Protein AF-A0A399JDY9-F1 (afdb_monomer_lite)

Foldseek 3Di:
DDPDQPPQFDQDFPQWGWDPPPPQWTWTQHPVRFTKTKHGADPDDQVVVLVQADDPWDDAVQWTKHASPPQQKIWIWHQAPRHTMIMIGGCVRAPRVRVSRRSNRRRVRSRDD

Structure (mmCIF, N/CA/C/O backbone):
data_AF-A0A399JDY9-F1
#
_entry.id   AF-A0A399JDY9-F1
#
loop_
_atom_site.group_PDB
_atom_site.id
_atom_site.type_symbol
_atom_site.label_atom_id
_atom_site.label_alt_id
_atom_site.label_comp_id
_atom_site.label_asym_id
_atom_site.label_entity_id
_atom_site.label_seq_id
_atom_site.pdbx_PDB_ins_code
_atom_site.Cartn_x
_atom_site.Cartn_y
_atom_site.Cartn_z
_atom_site.occupancy
_atom_site.B_iso_or_equiv
_atom_site.auth_seq_id
_atom_site.auth_comp_id
_atom_site.auth_asym_id
_atom_site.auth_atom_id
_atom_site.pdbx_PDB_model_num
ATOM 1 N N . MET A 1 1 ? -4.061 16.424 22.372 1.00 36.62 1 MET A N 1
ATOM 2 C CA . MET A 1 1 ? -4.081 16.098 20.929 1.00 36.62 1 MET A CA 1
ATOM 3 C C . MET A 1 1 ? -4.519 14.647 20.804 1.00 36.62 1 MET A C 1
ATOM 5 O O . MET A 1 1 ? -3.851 13.787 21.358 1.00 36.62 1 MET A O 1
ATOM 9 N N . LYS A 1 2 ? -5.707 14.377 20.250 1.00 34.06 2 LYS A N 1
ATOM 10 C CA . LYS A 1 2 ? -6.258 13.013 20.174 1.00 34.06 2 LYS A CA 1
ATOM 11 C C . LYS A 1 2 ? -5.607 12.277 18.998 1.00 34.06 2 LYS A C 1
ATOM 13 O O . LYS A 1 2 ? -5.927 12.575 17.853 1.00 34.06 2 LYS A O 1
ATOM 18 N N . SER A 1 3 ? -4.712 11.335 19.295 1.00 39.19 3 SER A N 1
ATOM 19 C CA . SER A 1 3 ? -4.227 10.306 18.364 1.00 39.19 3 SER A CA 1
ATOM 20 C C . SER A 1 3 ? -5.410 9.448 17.906 1.00 39.19 3 SER A C 1
ATOM 22 O O . SER A 1 3 ? -5.789 8.499 18.587 1.00 39.19 3 SER A O 1
ATOM 24 N N . GLY A 1 4 ? -6.065 9.851 16.818 1.00 32.44 4 GLY A N 1
ATOM 25 C CA . GLY A 1 4 ? -7.316 9.245 16.350 1.00 32.44 4 GLY A CA 1
ATOM 26 C C . GLY A 1 4 ? -7.170 8.215 15.229 1.00 32.44 4 GLY A C 1
ATOM 27 O O . GLY A 1 4 ? -8.069 7.407 15.067 1.00 32.44 4 GLY A O 1
ATOM 28 N N . ALA A 1 5 ? -6.059 8.199 14.485 1.00 44.34 5 ALA A N 1
ATOM 29 C CA . ALA A 1 5 ? -5.903 7.314 13.320 1.00 44.34 5 ALA A CA 1
ATOM 30 C C . ALA A 1 5 ? -5.144 6.004 13.619 1.00 44.34 5 ALA A C 1
ATOM 32 O O . ALA A 1 5 ? -5.265 5.036 12.881 1.00 44.34 5 ALA A O 1
ATOM 33 N N . ALA A 1 6 ? -4.383 5.945 14.718 1.00 45.31 6 ALA A N 1
ATOM 34 C CA . ALA A 1 6 ? -3.513 4.806 15.032 1.00 45.31 6 ALA A CA 1
ATOM 35 C C . ALA A 1 6 ? -4.214 3.645 15.765 1.00 45.31 6 ALA A C 1
ATOM 37 O O . ALA A 1 6 ? -3.583 2.629 16.031 1.00 45.31 6 ALA A O 1
ATOM 38 N N . LYS A 1 7 ? -5.490 3.783 16.153 1.00 50.31 7 LYS A N 1
ATOM 39 C CA . LYS A 1 7 ? -6.135 2.809 17.053 1.00 50.31 7 LYS A CA 1
ATOM 40 C C . LYS A 1 7 ? -6.770 1.600 16.349 1.00 50.31 7 LYS A C 1
ATOM 42 O O . LYS A 1 7 ? -7.145 0.669 17.051 1.00 50.31 7 LYS A O 1
ATOM 47 N N . SER A 1 8 ? -6.875 1.600 15.018 1.00 72.38 8 SER A N 1
ATOM 48 C CA . SER A 1 8 ? -7.526 0.534 14.233 1.00 72.38 8 SER A CA 1
ATOM 49 C C . SER A 1 8 ? -6.633 -0.124 13.174 1.00 72.38 8 SER A C 1
ATOM 51 O O . SER A 1 8 ? -7.053 -1.102 12.564 1.00 72.38 8 SER A O 1
ATOM 53 N N . LEU A 1 9 ? -5.409 0.369 12.951 1.00 82.06 9 LEU A N 1
ATOM 54 C CA . LEU A 1 9 ? -4.493 -0.236 11.984 1.00 82.06 9 LEU A CA 1
ATOM 55 C C . LEU A 1 9 ? -3.713 -1.399 12.633 1.00 82.06 9 LEU A C 1
ATOM 57 O O . LEU A 1 9 ? -3.202 -1.242 13.745 1.00 82.06 9 LEU A O 1
ATOM 61 N N . PRO A 1 10 ? -3.597 -2.563 11.969 1.00 87.88 10 PRO A N 1
ATOM 62 C CA . PRO A 1 10 ? -2.853 -3.709 12.489 1.00 87.88 10 PRO A CA 1
ATOM 63 C C . PRO A 1 10 ? -1.364 -3.380 12.659 1.00 87.88 10 PRO A C 1
ATOM 65 O O . PRO A 1 10 ? -0.755 -2.750 11.799 1.00 87.88 10 PRO A O 1
ATOM 68 N N . ALA A 1 11 ? -0.745 -3.859 13.742 1.00 90.25 11 ALA A N 1
ATOM 69 C CA . ALA A 1 11 ? 0.677 -3.616 14.009 1.00 90.25 11 ALA A CA 1
ATOM 70 C C . ALA A 1 11 ? 1.607 -4.222 12.942 1.00 90.25 11 ALA A C 1
ATOM 72 O O . ALA A 1 11 ? 2.707 -3.717 12.722 1.00 90.25 11 ALA A O 1
ATOM 73 N N . THR A 1 12 ? 1.162 -5.283 12.264 1.00 92.31 12 THR A N 1
ATOM 74 C CA . THR A 1 12 ? 1.922 -5.966 11.218 1.00 92.31 12 THR A CA 1
ATOM 75 C C . THR A 1 12 ? 1.005 -6.366 10.069 1.00 92.31 12 THR A C 1
ATOM 77 O O . THR A 1 12 ? -0.098 -6.855 10.306 1.00 92.31 12 THR A O 1
ATOM 80 N N . VAL A 1 13 ? 1.478 -6.198 8.834 1.00 93.38 13 VAL A N 1
ATOM 81 C CA . VAL A 1 13 ? 0.811 -6.648 7.602 1.00 93.38 13 VAL A CA 1
ATOM 82 C C . VAL A 1 13 ? 1.878 -7.181 6.655 1.00 93.38 13 VAL A C 1
ATOM 84 O O . VAL A 1 13 ? 2.841 -6.479 6.362 1.00 93.38 13 VAL A O 1
ATOM 87 N N . MET A 1 14 ? 1.744 -8.429 6.195 1.00 92.88 14 MET A N 1
ATOM 88 C CA . MET A 1 14 ? 2.676 -9.060 5.242 1.00 92.88 14 MET A CA 1
ATOM 89 C C . MET A 1 14 ? 4.173 -8.937 5.604 1.00 92.88 14 MET A C 1
ATOM 91 O O . MET A 1 14 ? 5.024 -8.767 4.736 1.00 92.88 14 MET A O 1
ATOM 95 N N . GLY A 1 15 ? 4.514 -8.993 6.895 1.00 92.62 15 GLY A N 1
ATOM 96 C CA . GLY A 1 15 ? 5.902 -8.855 7.358 1.00 92.62 15 GLY A CA 1
ATOM 97 C C . GLY A 1 15 ? 6.419 -7.414 7.445 1.00 92.62 15 GLY A C 1
ATOM 98 O O . GLY A 1 15 ? 7.558 -7.210 7.863 1.00 92.62 15 GLY A O 1
ATOM 99 N N . PHE A 1 16 ? 5.595 -6.414 7.128 1.00 95.44 16 PHE A N 1
ATOM 100 C CA . PHE A 1 16 ? 5.875 -5.023 7.460 1.00 95.44 16 PHE A CA 1
ATOM 101 C C . PHE A 1 16 ? 5.298 -4.680 8.828 1.00 95.44 16 PHE A C 1
ATOM 103 O O . PHE A 1 16 ? 4.156 -5.027 9.127 1.00 95.44 16 PHE A O 1
ATOM 110 N N . THR A 1 17 ? 6.055 -3.941 9.630 1.00 94.75 17 THR A N 1
ATOM 111 C CA . THR A 1 17 ? 5.640 -3.490 10.961 1.00 94.75 17 THR A CA 1
ATOM 112 C C . THR A 1 17 ? 5.344 -1.998 10.952 1.00 94.75 17 THR A C 1
ATOM 114 O O . THR A 1 17 ? 6.112 -1.220 10.385 1.00 94.75 17 THR A O 1
ATOM 117 N N . ALA A 1 18 ? 4.240 -1.607 11.585 1.00 91.31 18 ALA A N 1
ATOM 118 C CA . ALA A 1 18 ? 3.867 -0.214 11.768 1.00 91.31 18 ALA A CA 1
ATOM 119 C C . ALA A 1 18 ? 4.875 0.504 12.678 1.00 91.31 18 ALA A C 1
ATOM 121 O O . ALA A 1 18 ? 5.145 0.082 13.804 1.00 91.31 18 ALA A O 1
ATOM 122 N N . ASP A 1 19 ? 5.403 1.623 12.201 1.00 86.81 19 ASP A N 1
ATOM 123 C CA . ASP A 1 19 ? 6.235 2.539 12.964 1.00 86.81 19 ASP A CA 1
ATOM 124 C C . ASP A 1 19 ? 5.332 3.527 13.713 1.00 86.81 19 ASP A C 1
ATOM 126 O O . ASP A 1 19 ? 4.747 4.441 13.133 1.00 86.81 19 ASP A O 1
ATOM 130 N N . ALA A 1 20 ? 5.208 3.339 15.027 1.00 64.12 20 ALA A N 1
ATOM 131 C CA . ALA A 1 20 ? 4.340 4.149 15.881 1.00 64.12 20 ALA A CA 1
ATOM 132 C C . ALA A 1 20 ? 4.760 5.636 15.975 1.00 64.12 20 ALA A C 1
ATOM 134 O O . ALA A 1 20 ? 4.013 6.441 16.536 1.00 64.12 20 ALA A O 1
ATOM 135 N N . GLY A 1 21 ? 5.935 6.012 15.451 1.00 63.31 21 GLY A N 1
ATOM 136 C CA . GLY A 1 21 ? 6.489 7.368 15.514 1.00 63.31 21 GLY A CA 1
ATOM 137 C C . GLY A 1 21 ? 6.343 8.214 14.243 1.00 63.31 21 GLY A C 1
ATOM 138 O O . GLY A 1 21 ? 6.860 9.329 14.208 1.00 63.31 21 GLY A O 1
ATOM 139 N N . SER A 1 22 ? 5.675 7.732 13.191 1.00 64.44 22 SER A N 1
ATOM 140 C CA . SER A 1 22 ? 5.812 8.294 11.837 1.00 64.44 22 SER A CA 1
ATOM 141 C C . SER A 1 22 ? 4.981 9.549 11.491 1.00 64.44 22 SER A C 1
ATOM 143 O O . SER A 1 22 ? 4.959 9.977 10.337 1.00 64.44 22 SER A O 1
ATOM 145 N N . GLY A 1 23 ? 4.340 10.200 12.466 1.00 63.19 23 GLY A N 1
ATOM 146 C CA . GLY A 1 23 ? 3.573 11.436 12.243 1.00 63.19 23 GLY A CA 1
ATOM 147 C C . GLY A 1 23 ? 2.128 11.191 11.765 1.00 63.19 23 GLY A C 1
ATOM 148 O O . GLY A 1 23 ? 1.487 10.265 12.258 1.00 63.19 23 GLY A O 1
ATOM 149 N N . PRO A 1 24 ? 1.550 12.034 10.878 1.00 66.31 24 PRO A N 1
ATOM 150 C CA . PRO A 1 24 ? 0.138 11.933 10.475 1.00 66.31 24 PRO A CA 1
ATOM 151 C C . PRO A 1 24 ? -0.167 10.740 9.552 1.00 66.31 24 PRO A C 1
ATOM 153 O O . PRO A 1 24 ? -1.335 10.391 9.387 1.00 66.31 24 PRO A O 1
ATOM 156 N N . ALA A 1 25 ? 0.861 10.124 8.963 1.00 75.44 25 ALA A N 1
ATOM 157 C CA . ALA A 1 25 ? 0.772 8.866 8.232 1.00 75.44 25 ALA A CA 1
ATOM 158 C C . ALA A 1 25 ? 1.460 7.755 9.035 1.00 75.44 25 ALA A C 1
ATOM 160 O O . ALA A 1 25 ? 2.487 7.989 9.679 1.00 75.44 25 ALA A O 1
ATOM 161 N N . VAL A 1 26 ? 0.913 6.542 8.979 1.00 88.75 26 VAL A N 1
ATOM 162 C CA . VAL A 1 26 ? 1.544 5.350 9.555 1.00 88.75 26 VAL A CA 1
ATOM 163 C C . VAL A 1 26 ? 2.486 4.759 8.514 1.00 88.75 26 VAL A C 1
ATOM 165 O O . VAL A 1 26 ? 2.059 4.425 7.411 1.00 88.75 26 VAL A O 1
ATOM 168 N N . LEU A 1 27 ? 3.771 4.647 8.842 1.00 92.50 27 LEU A N 1
ATOM 169 C CA . LEU A 1 27 ? 4.752 3.995 7.978 1.00 92.50 27 LEU A CA 1
ATOM 170 C C . LEU A 1 27 ? 4.874 2.526 8.369 1.00 92.50 27 LEU A C 1
ATOM 172 O O . LEU A 1 27 ? 5.144 2.211 9.521 1.00 92.50 27 LEU A O 1
ATOM 176 N N . TYR A 1 28 ? 4.729 1.636 7.402 1.00 94.19 28 TYR A N 1
ATOM 177 C CA . TYR A 1 28 ? 4.984 0.210 7.540 1.00 94.19 28 TYR A CA 1
ATOM 178 C C . TYR A 1 28 ? 6.360 -0.106 6.966 1.00 94.19 28 TYR A C 1
ATOM 180 O O . TYR A 1 28 ? 6.639 0.266 5.827 1.00 94.19 28 TYR A O 1
ATOM 188 N N . LYS A 1 29 ? 7.220 -0.771 7.744 1.00 95.06 29 LYS A N 1
ATOM 189 C CA . LYS A 1 29 ? 8.607 -1.092 7.364 1.00 95.06 29 LYS A CA 1
ATOM 190 C C . LYS A 1 29 ? 8.867 -2.594 7.392 1.00 95.06 29 LYS A C 1
ATOM 192 O O . LYS A 1 29 ? 8.490 -3.246 8.365 1.00 95.06 29 LYS A O 1
ATOM 197 N N . ASP A 1 30 ? 9.515 -3.131 6.361 1.00 94.31 30 ASP A N 1
ATOM 198 C CA . ASP A 1 30 ? 9.983 -4.526 6.346 1.00 94.31 30 ASP A CA 1
ATOM 199 C C . ASP A 1 30 ? 11.392 -4.673 6.961 1.00 94.31 30 ASP A C 1
ATOM 201 O O . ASP A 1 30 ? 12.029 -3.699 7.373 1.00 94.31 30 ASP A O 1
ATOM 205 N N . ALA A 1 31 ? 11.899 -5.909 7.008 1.00 92.38 31 ALA A N 1
ATOM 206 C CA . ALA A 1 31 ? 13.240 -6.217 7.515 1.00 92.38 31 ALA A CA 1
ATOM 207 C C . ALA A 1 31 ? 14.384 -5.605 6.679 1.00 92.38 31 ALA A C 1
ATOM 209 O O . ALA A 1 31 ? 15.505 -5.502 7.170 1.00 92.38 31 ALA A O 1
ATOM 210 N N . ASN A 1 32 ? 14.109 -5.189 5.439 1.00 92.94 32 ASN A N 1
ATOM 211 C CA . ASN A 1 32 ? 15.061 -4.536 4.539 1.00 92.94 32 ASN A CA 1
ATOM 212 C C . ASN A 1 32 ? 14.903 -3.006 4.536 1.00 92.94 32 ASN A C 1
ATOM 214 O O . ASN A 1 32 ? 15.460 -2.339 3.667 1.00 92.94 32 ASN A O 1
ATOM 218 N N . HIS A 1 33 ? 14.142 -2.450 5.486 1.00 90.31 33 HIS A N 1
ATOM 219 C CA . HIS A 1 33 ? 13.828 -1.024 5.608 1.00 90.31 33 HIS A CA 1
ATOM 220 C C . HIS A 1 33 ? 13.016 -0.420 4.452 1.00 90.31 33 HIS A C 1
ATOM 222 O O . HIS A 1 33 ? 12.934 0.806 4.343 1.00 90.31 33 HIS A O 1
ATOM 228 N N . LYS A 1 34 ? 12.364 -1.243 3.627 1.00 93.44 34 LYS A N 1
ATOM 229 C CA . LYS A 1 34 ? 11.426 -0.771 2.602 1.00 93.44 34 LYS A CA 1
ATOM 230 C C . LYS A 1 34 ? 10.150 -0.269 3.257 1.00 93.44 34 LYS A C 1
ATOM 232 O O . LYS A 1 34 ? 9.712 -0.841 4.257 1.00 93.44 34 LYS A O 1
ATOM 237 N N . MET A 1 35 ? 9.546 0.776 2.692 1.00 93.56 35 MET A N 1
ATOM 238 C CA . MET A 1 35 ? 8.460 1.496 3.359 1.00 93.56 35 MET A CA 1
ATOM 239 C C . MET A 1 35 ? 7.176 1.556 2.535 1.00 93.56 35 MET A C 1
ATOM 241 O O . MET A 1 35 ? 7.187 1.834 1.335 1.00 93.56 35 MET A O 1
ATOM 245 N N . ILE A 1 36 ? 6.051 1.369 3.219 1.00 95.44 36 ILE A N 1
ATOM 246 C CA . ILE A 1 36 ? 4.712 1.662 2.709 1.00 95.44 36 ILE A CA 1
ATOM 247 C C . ILE A 1 36 ? 4.090 2.698 3.638 1.00 95.44 36 ILE 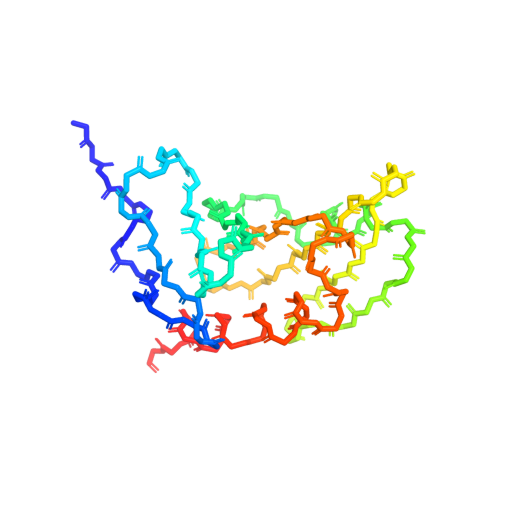A C 1
ATOM 249 O O . ILE A 1 36 ? 3.952 2.470 4.839 1.00 95.44 36 ILE A O 1
ATOM 253 N N . GLY A 1 37 ? 3.732 3.854 3.091 1.00 93.75 37 GLY A N 1
ATOM 254 C CA . GLY A 1 37 ? 2.984 4.867 3.825 1.00 93.75 37 GLY A CA 1
ATOM 255 C C . GLY A 1 37 ? 1.494 4.582 3.763 1.00 93.75 37 GLY A C 1
ATOM 256 O O . GLY A 1 37 ? 0.970 4.328 2.683 1.00 93.75 37 GLY A O 1
ATOM 257 N N . VAL A 1 38 ? 0.823 4.653 4.907 1.00 92.12 38 VAL A N 1
ATOM 258 C CA . VAL A 1 38 ? -0.629 4.537 5.043 1.00 92.12 38 VAL A CA 1
ATOM 259 C C . VAL A 1 38 ? -1.157 5.850 5.610 1.00 92.12 38 VAL A C 1
ATOM 261 O O . VAL A 1 38 ? -0.839 6.242 6.736 1.00 92.12 38 VAL A O 1
ATOM 264 N N . GLY A 1 39 ? -1.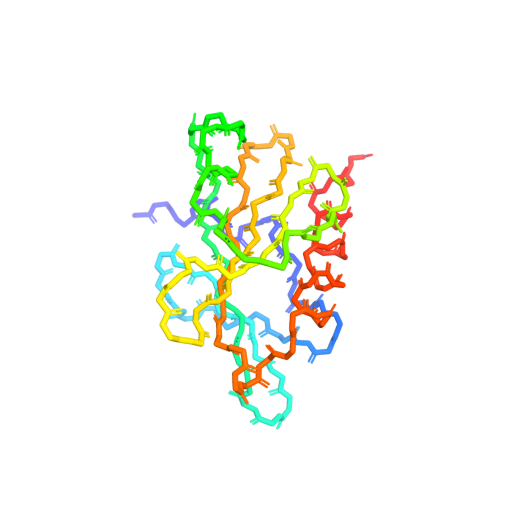931 6.564 4.801 1.00 87.88 39 GLY A N 1
ATOM 265 C CA . GLY A 1 39 ? -2.582 7.806 5.200 1.00 87.88 39 GLY A CA 1
ATOM 266 C C . GLY A 1 39 ? -3.823 7.561 6.057 1.00 87.88 39 GLY A C 1
ATOM 267 O O . GLY A 1 39 ? -4.407 6.479 6.047 1.00 87.88 39 GLY A O 1
ATOM 268 N N . ALA A 1 40 ? -4.258 8.600 6.770 1.00 83.38 40 ALA A N 1
ATOM 269 C CA . ALA A 1 40 ? -5.579 8.602 7.389 1.00 83.38 40 ALA A CA 1
ATOM 270 C C . ALA A 1 40 ? -6.684 8.462 6.317 1.00 83.38 40 ALA A C 1
ATOM 272 O O . ALA A 1 40 ? -6.477 8.908 5.181 1.00 83.38 40 ALA A O 1
ATOM 273 N N . PRO A 1 41 ? -7.855 7.894 6.668 1.00 85.00 41 PRO A N 1
ATOM 274 C CA . PRO A 1 41 ? -8.985 7.818 5.752 1.00 85.00 41 PRO A CA 1
ATOM 275 C C . PRO A 1 41 ? -9.345 9.192 5.176 1.00 85.00 41 PRO A C 1
ATOM 277 O O . PRO A 1 41 ? -9.444 10.192 5.894 1.00 85.00 41 PRO A O 1
ATOM 280 N N . LEU A 1 42 ? -9.523 9.237 3.861 1.00 8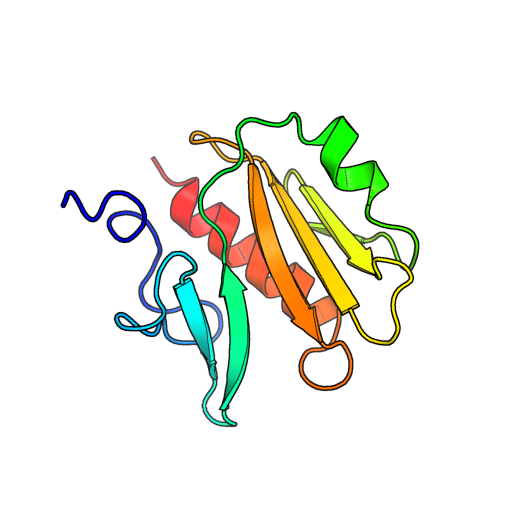6.94 42 LEU A N 1
ATOM 281 C CA . LEU A 1 42 ? -9.897 10.422 3.106 1.00 86.94 42 LEU A CA 1
ATOM 282 C C . LEU A 1 42 ? -11.423 10.510 3.003 1.00 86.94 42 LEU A C 1
ATOM 284 O O . LEU A 1 42 ? -12.103 9.507 2.796 1.00 86.94 42 LEU A O 1
ATOM 288 N N . SER A 1 43 ? -11.954 11.733 3.071 1.00 84.50 43 SER A N 1
ATOM 289 C CA . SER A 1 43 ? -13.383 12.020 2.866 1.00 84.50 43 SER A CA 1
ATOM 290 C C . SER A 1 43 ? -13.789 12.102 1.390 1.00 84.50 43 SER A C 1
ATOM 292 O O . SER A 1 43 ? -14.972 12.206 1.076 1.00 84.50 43 SER A O 1
ATOM 294 N N . SER A 1 44 ? -12.813 12.104 0.477 1.00 88.94 44 SER A N 1
ATOM 295 C CA . SER A 1 44 ? -13.069 12.138 -0.963 1.00 88.94 44 SER A CA 1
ATOM 296 C C . SER A 1 44 ? -13.577 10.781 -1.455 1.00 88.94 44 SER A C 1
ATOM 298 O O . SER A 1 44 ? -13.079 9.751 -0.999 1.00 88.94 44 SER A O 1
ATOM 300 N N . PRO A 1 45 ? -14.521 10.751 -2.413 1.00 90.56 45 PRO A N 1
ATOM 301 C CA . PRO A 1 45 ? -15.026 9.498 -2.953 1.00 90.56 45 PRO A CA 1
ATOM 302 C C . PRO A 1 45 ? -13.926 8.753 -3.712 1.00 90.56 45 PRO A C 1
ATOM 304 O O . PRO A 1 45 ? -13.127 9.360 -4.435 1.00 90.56 45 PRO A O 1
ATOM 307 N N . LEU A 1 46 ? -13.938 7.420 -3.613 1.00 89.94 46 LEU A N 1
ATOM 308 C CA . LEU A 1 46 ? -12.968 6.554 -4.286 1.00 89.94 46 LEU A CA 1
ATOM 309 C C . LEU A 1 46 ? -12.869 6.861 -5.787 1.00 89.94 46 LEU A C 1
ATOM 311 O O . LEU A 1 46 ? -11.769 6.916 -6.327 1.00 89.94 46 LEU A O 1
ATOM 315 N N . ALA A 1 47 ? -14.002 7.105 -6.453 1.00 93.19 47 ALA A N 1
ATOM 316 C CA . ALA A 1 47 ? -14.046 7.373 -7.890 1.00 93.19 47 ALA A CA 1
ATOM 317 C C . ALA A 1 47 ? -13.127 8.534 -8.306 1.00 93.19 47 ALA A C 1
ATOM 319 O O . ALA A 1 47 ? -12.374 8.385 -9.263 1.00 93.19 47 ALA A O 1
ATOM 320 N N . SER A 1 48 ? -13.127 9.638 -7.553 1.00 93.88 48 SER A N 1
ATOM 321 C CA . SER A 1 48 ? -12.263 10.793 -7.823 1.00 93.88 48 SER A CA 1
ATOM 322 C C . SER A 1 48 ? -10.797 10.504 -7.509 1.00 93.88 48 SER A C 1
ATOM 324 O O . SER A 1 48 ? -9.908 10.948 -8.226 1.00 93.88 48 SER A O 1
ATOM 326 N N . LEU A 1 49 ? -10.521 9.729 -6.459 1.00 93.88 49 LEU A N 1
ATOM 327 C CA . LEU A 1 49 ? -9.149 9.388 -6.078 1.00 93.88 49 LEU A CA 1
ATOM 328 C C . LEU A 1 49 ? -8.484 8.458 -7.100 1.00 93.88 49 LEU A C 1
ATOM 330 O O . LEU A 1 49 ? -7.313 8.611 -7.440 1.00 93.88 49 LEU A O 1
ATOM 334 N N . VAL A 1 50 ? -9.251 7.529 -7.662 1.00 93.75 50 VAL A N 1
ATOM 335 C CA . VAL A 1 50 ? -8.770 6.597 -8.684 1.00 93.75 50 VAL A CA 1
ATOM 336 C C . VAL A 1 50 ? -8.349 7.315 -9.974 1.00 93.75 50 VAL A C 1
ATOM 338 O O . VAL A 1 50 ? -7.535 6.775 -10.724 1.00 93.75 50 VAL A O 1
ATOM 341 N N . GLU A 1 51 ? -8.818 8.540 -10.224 1.00 94.75 51 GLU A N 1
ATOM 342 C CA . GLU A 1 51 ? -8.355 9.355 -11.356 1.00 94.75 51 GLU A CA 1
ATOM 343 C C . GLU A 1 51 ? -6.882 9.774 -11.234 1.00 94.75 51 GLU A C 1
ATOM 345 O O . GLU A 1 51 ? -6.257 10.085 -12.253 1.00 94.75 51 GLU A O 1
ATOM 350 N N . TYR A 1 52 ? -6.296 9.753 -10.030 1.00 92.62 52 TYR A N 1
ATOM 351 C CA . TYR A 1 52 ? -4.861 9.991 -9.836 1.00 92.62 52 TYR A CA 1
ATOM 352 C C . TYR A 1 52 ? -3.994 8.816 -10.304 1.00 92.62 52 TYR A C 1
ATOM 354 O O . TYR A 1 52 ? -2.800 9.004 -10.525 1.00 92.62 52 TYR A O 1
ATOM 362 N N . ILE A 1 53 ? -4.572 7.629 -10.518 1.00 95.88 53 ILE A N 1
ATOM 363 C CA . ILE A 1 53 ? -3.860 6.477 -11.080 1.00 95.88 53 ILE A CA 1
ATOM 364 C C . ILE A 1 53 ? -3.837 6.612 -12.604 1.00 95.88 53 ILE A C 1
ATOM 366 O O . ILE A 1 53 ? -4.866 6.519 -13.275 1.00 95.88 53 ILE A O 1
ATOM 370 N N . LYS A 1 54 ? -2.645 6.828 -13.160 1.00 95.75 54 LYS A N 1
ATOM 371 C CA . LYS A 1 54 ? -2.420 7.064 -14.594 1.00 95.75 54 LYS A CA 1
ATOM 372 C C . LYS A 1 54 ? -1.827 5.863 -15.328 1.00 95.75 54 LYS A C 1
ATOM 374 O O . LYS A 1 54 ? -1.914 5.819 -16.552 1.00 95.75 54 LYS A O 1
ATOM 379 N N . LYS A 1 55 ? -1.205 4.919 -14.614 1.00 93.88 55 LYS A N 1
ATOM 380 C CA . LYS A 1 55 ? -0.508 3.759 -15.195 1.00 93.88 55 LYS A CA 1
ATOM 381 C C . LYS A 1 55 ? -0.758 2.492 -14.389 1.00 93.88 55 LYS A C 1
ATOM 383 O O . LYS A 1 55 ? -0.977 2.572 -13.183 1.00 93.88 55 LYS A O 1
ATOM 388 N N . ASP A 1 56 ? -0.708 1.351 -15.075 1.00 94.12 56 ASP A N 1
ATOM 389 C CA . ASP A 1 56 ? -0.704 0.007 -14.478 1.00 94.12 56 ASP A CA 1
ATOM 390 C C . ASP A 1 56 ? -1.824 -0.205 -13.451 1.00 94.12 56 ASP A C 1
ATOM 392 O O . ASP A 1 56 ? -1.646 -0.793 -12.385 1.00 94.12 56 ASP A O 1
ATOM 396 N N . LYS A 1 57 ? -3.006 0.331 -13.777 1.00 95.56 57 LYS A N 1
ATOM 397 C CA . LYS A 1 57 ? -4.160 0.333 -12.888 1.00 95.56 57 LYS A CA 1
ATOM 398 C C . LYS A 1 57 ? -4.587 -1.103 -12.583 1.00 95.56 57 LYS A C 1
ATOM 400 O O . LYS A 1 57 ? -5.140 -1.796 -13.434 1.00 95.56 57 LYS A O 1
ATOM 405 N N . THR A 1 58 ? -4.359 -1.513 -11.346 1.00 96.69 58 THR A N 1
ATOM 406 C CA . THR A 1 58 ? -4.550 -2.876 -10.854 1.00 96.69 58 THR A CA 1
ATOM 407 C C . THR A 1 58 ? -5.579 -2.871 -9.736 1.00 96.69 58 THR A C 1
ATOM 409 O O . THR A 1 58 ? -5.629 -1.946 -8.927 1.00 96.69 58 THR A O 1
ATOM 412 N N . ARG A 1 59 ? -6.448 -3.879 -9.696 1.00 94.00 59 ARG A N 1
ATOM 413 C CA . ARG A 1 59 ? -7.501 -3.957 -8.681 1.00 94.00 59 ARG A CA 1
ATOM 414 C C . ARG A 1 59 ? -6.928 -4.405 -7.332 1.00 94.00 59 ARG A C 1
ATOM 416 O O . ARG A 1 59 ? -6.132 -5.338 -7.297 1.00 94.00 59 ARG A O 1
ATOM 423 N N . ALA A 1 60 ? -7.377 -3.780 -6.245 1.00 90.19 60 ALA A N 1
ATOM 424 C CA . ALA A 1 60 ? -7.014 -4.141 -4.874 1.00 90.19 60 ALA A CA 1
ATOM 425 C C . ALA A 1 60 ? -8.268 -4.121 -3.988 1.00 90.19 60 ALA A C 1
ATOM 427 O O . ALA A 1 60 ? -8.698 -3.064 -3.531 1.00 90.19 60 ALA A O 1
ATOM 428 N N . GLY A 1 61 ? -8.906 -5.282 -3.814 1.00 83.00 61 GLY A N 1
ATOM 429 C CA . GLY A 1 61 ? -10.126 -5.419 -3.024 1.00 83.00 61 GLY A CA 1
ATOM 430 C C . GLY A 1 61 ? -11.267 -4.562 -3.582 1.00 83.00 61 GLY A C 1
ATOM 431 O O . GLY A 1 61 ? -11.675 -4.710 -4.741 1.00 83.00 61 GLY A O 1
ATOM 432 N N . THR A 1 62 ? -11.768 -3.649 -2.750 1.00 87.38 62 THR A N 1
ATOM 433 C CA . THR A 1 62 ? -12.777 -2.630 -3.093 1.00 87.38 62 THR A CA 1
ATOM 434 C C . THR A 1 62 ? -12.193 -1.433 -3.856 1.00 87.38 62 THR A C 1
ATOM 436 O O . THR A 1 62 ? -12.941 -0.589 -4.341 1.00 87.38 62 THR A O 1
ATOM 439 N N . GLY A 1 63 ? -10.868 -1.365 -3.990 1.00 93.19 63 GLY A N 1
ATOM 440 C CA . GLY A 1 63 ? -10.113 -0.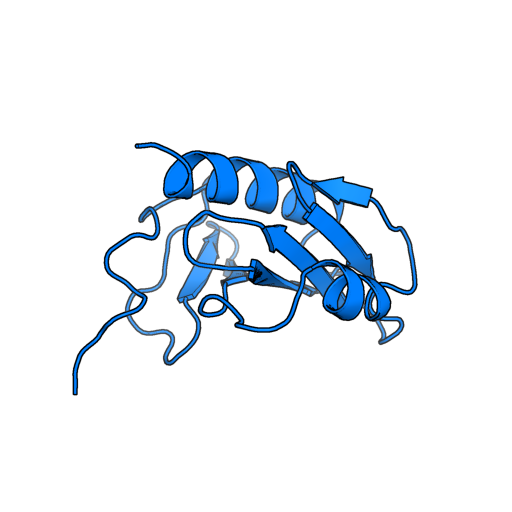235 -4.506 1.00 93.19 63 GLY A CA 1
ATOM 441 C C . GLY A 1 63 ? -9.243 -0.528 -5.727 1.00 93.19 63 GLY A C 1
ATOM 442 O O . GLY A 1 63 ? -9.403 -1.527 -6.439 1.00 93.19 63 GLY A O 1
ATOM 443 N N . TRP A 1 64 ? -8.298 0.380 -5.967 1.00 96.94 64 TRP A N 1
ATOM 444 C CA . TRP A 1 64 ? -7.364 0.326 -7.091 1.00 96.94 64 TRP A CA 1
ATOM 445 C C . TRP A 1 64 ? -5.982 0.827 -6.696 1.00 96.94 64 TRP A C 1
ATOM 447 O O . TRP A 1 64 ? -5.862 1.774 -5.921 1.00 96.94 64 TRP A O 1
ATOM 457 N N . CYS A 1 65 ? -4.961 0.239 -7.308 1.00 97.69 65 CYS A N 1
ATOM 458 C CA . CYS A 1 65 ? -3.572 0.653 -7.215 1.00 97.69 65 CYS A CA 1
ATOM 459 C C . CYS A 1 65 ? -2.990 0.967 -8.589 1.00 97.69 65 CYS A C 1
ATOM 461 O O . CYS A 1 65 ? -3.510 0.513 -9.608 1.00 97.69 65 CYS A O 1
ATOM 463 N N . GLY A 1 66 ? -1.887 1.702 -8.625 1.00 97.31 66 GLY A N 1
ATOM 464 C CA . GLY A 1 66 ? -1.096 1.899 -9.834 1.00 97.31 66 GLY A CA 1
ATOM 465 C C . GLY A 1 66 ? -0.169 3.101 -9.729 1.00 97.31 66 GLY A C 1
ATOM 466 O O . GLY A 1 66 ? -0.026 3.711 -8.669 1.00 97.31 66 GLY A O 1
ATOM 467 N N . GLY A 1 67 ? 0.465 3.444 -10.845 1.00 96.19 67 GLY A N 1
ATOM 468 C CA . GLY A 1 67 ? 1.373 4.583 -10.930 1.00 96.19 67 GLY A CA 1
ATOM 469 C C . GLY A 1 67 ? 0.632 5.913 -11.073 1.00 96.19 67 GLY A C 1
ATOM 470 O O . GLY A 1 67 ? -0.336 6.009 -11.832 1.00 96.19 67 GLY A O 1
ATOM 471 N N . THR A 1 68 ? 1.117 6.965 -10.411 1.00 92.31 68 THR A N 1
ATOM 472 C CA . THR A 1 68 ? 0.529 8.324 -10.485 1.00 92.31 68 THR A CA 1
ATOM 473 C C . THR A 1 68 ? 0.935 9.103 -11.740 1.00 92.31 68 THR A C 1
ATOM 475 O O . THR A 1 68 ? 0.414 10.181 -12.020 1.00 92.31 68 THR A O 1
ATOM 478 N N . GLY A 1 69 ? 1.877 8.566 -12.519 1.00 85.62 69 GLY A N 1
ATOM 479 C CA . GLY A 1 69 ? 2.484 9.244 -13.665 1.00 85.62 69 GLY A CA 1
ATOM 480 C C . GLY A 1 69 ? 3.750 10.027 -13.312 1.00 85.62 69 GLY A C 1
ATOM 481 O O . GLY A 1 69 ? 4.542 10.291 -14.215 1.00 85.62 69 GLY A O 1
ATOM 482 N N . ALA A 1 70 ? 3.986 10.316 -12.027 1.00 84.62 70 ALA A N 1
ATOM 483 C CA . ALA A 1 70 ? 5.306 10.705 -11.538 1.00 84.62 70 ALA A CA 1
ATOM 484 C C . ALA A 1 70 ? 6.258 9.496 -11.560 1.00 84.62 70 ALA A C 1
ATOM 486 O O . ALA A 1 70 ? 5.819 8.355 -11.391 1.00 84.62 70 ALA A O 1
ATOM 487 N N . THR A 1 71 ? 7.552 9.745 -11.785 1.00 86.38 71 THR A N 1
ATOM 488 C CA . THR A 1 71 ? 8.575 8.692 -11.837 1.00 86.38 71 THR A CA 1
ATOM 489 C C . THR A 1 71 ? 8.571 7.896 -10.537 1.00 86.38 71 THR A C 1
ATOM 491 O O . THR A 1 71 ? 8.653 8.471 -9.455 1.00 86.38 71 THR A O 1
ATOM 494 N N . ASP A 1 72 ? 8.425 6.583 -10.671 1.00 89.38 72 ASP A N 1
ATOM 495 C CA . ASP A 1 72 ? 8.417 5.586 -9.602 1.00 89.38 72 ASP A CA 1
ATOM 496 C C . ASP A 1 72 ? 7.375 5.756 -8.489 1.00 89.38 72 ASP A C 1
ATOM 498 O O . ASP A 1 72 ? 7.412 5.026 -7.509 1.00 89.38 72 ASP A O 1
ATOM 502 N N . SER A 1 73 ? 6.412 6.671 -8.599 1.00 94.50 73 SER A N 1
ATOM 503 C CA . SER A 1 73 ? 5.384 6.839 -7.567 1.00 94.50 73 SER A CA 1
ATOM 504 C C . SER A 1 73 ? 4.203 5.905 -7.815 1.00 94.50 73 SER A C 1
ATOM 506 O O . SER A 1 73 ? 3.498 6.036 -8.822 1.00 94.50 73 SER A O 1
ATOM 508 N N . ILE A 1 74 ? 3.956 5.004 -6.862 1.00 97.38 74 ILE A N 1
ATOM 509 C CA . ILE A 1 74 ? 2.797 4.107 -6.853 1.00 97.38 74 ILE A CA 1
ATOM 510 C C . ILE A 1 74 ? 1.893 4.391 -5.657 1.00 97.38 74 ILE A C 1
ATOM 512 O O . ILE A 1 74 ? 2.355 4.712 -4.559 1.00 97.38 74 ILE A O 1
ATOM 516 N N . VAL A 1 75 ? 0.589 4.269 -5.886 1.00 97.06 75 VAL A N 1
ATOM 517 C CA . VAL A 1 75 ? -0.447 4.495 -4.876 1.00 97.06 75 VAL A CA 1
ATOM 518 C C . VAL A 1 75 ? -1.513 3.412 -4.926 1.00 97.06 75 VAL A C 1
ATOM 520 O O . VAL A 1 75 ? -1.723 2.800 -5.972 1.00 97.06 75 VAL A O 1
ATOM 523 N N . CYS A 1 76 ? -2.218 3.229 -3.815 1.00 97.06 76 CYS A N 1
ATOM 524 C CA . CYS A 1 76 ? -3.487 2.523 -3.735 1.00 97.06 76 CYS A CA 1
ATOM 525 C C . CYS A 1 76 ? -4.526 3.390 -3.038 1.00 97.06 76 CYS A C 1
ATOM 527 O O . CYS A 1 76 ? -4.236 4.026 -2.027 1.00 97.06 76 CYS A O 1
ATOM 529 N N . TYR A 1 77 ? -5.753 3.342 -3.537 1.00 95.75 77 TYR A N 1
ATOM 530 C CA . TYR A 1 77 ? -6.926 3.880 -2.865 1.00 95.75 77 TYR A CA 1
ATOM 531 C C . TYR A 1 77 ? -7.884 2.732 -2.612 1.00 95.75 77 TYR A C 1
ATOM 533 O O . TYR A 1 77 ? -8.350 2.113 -3.572 1.00 95.75 77 TYR A O 1
ATOM 541 N N . VAL A 1 78 ? -8.150 2.434 -1.343 1.00 92.56 78 VAL A N 1
ATOM 542 C CA . VAL A 1 78 ? -9.007 1.315 -0.940 1.00 92.56 78 VAL A CA 1
ATOM 543 C C . VAL A 1 78 ? -10.147 1.822 -0.083 1.00 92.56 78 VAL A C 1
ATOM 545 O O . VAL A 1 78 ? -9.926 2.549 0.881 1.00 92.56 78 VAL A O 1
ATOM 548 N N . ASP A 1 79 ? -11.367 1.459 -0.461 1.00 89.75 79 ASP A N 1
ATOM 549 C CA . ASP A 1 79 ? -12.562 1.872 0.260 1.00 89.75 79 ASP A CA 1
ATOM 550 C C . ASP A 1 79 ? -12.779 0.986 1.488 1.00 89.75 79 ASP A C 1
ATOM 552 O O . ASP A 1 79 ? -12.691 -0.244 1.403 1.00 89.75 79 ASP A O 1
ATOM 556 N N .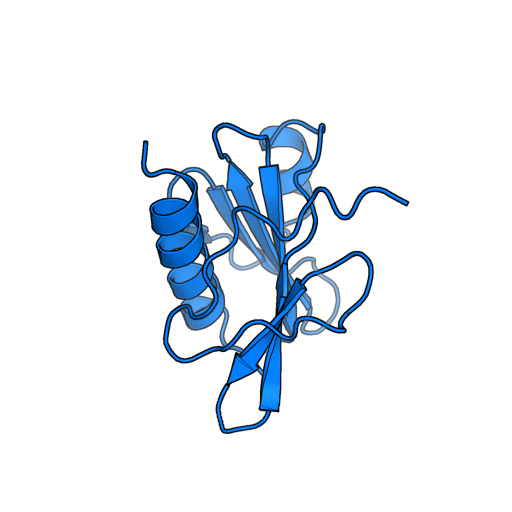 THR A 1 80 ? -13.049 1.617 2.625 1.00 83.50 80 THR A N 1
ATOM 557 C CA . THR A 1 80 ? -13.257 0.963 3.922 1.00 83.50 80 THR A CA 1
ATOM 558 C C . THR A 1 80 ? -14.464 1.580 4.621 1.00 83.50 80 THR A C 1
ATOM 560 O O . THR A 1 80 ? -14.940 2.644 4.227 1.00 83.50 80 THR A O 1
ATOM 563 N N . LYS A 1 81 ? -14.951 0.951 5.696 1.00 79.31 81 LYS A N 1
ATOM 564 C CA . LYS A 1 81 ? -16.094 1.474 6.467 1.00 79.31 81 LYS A CA 1
ATOM 565 C C . LYS A 1 81 ? -15.869 2.893 7.016 1.00 79.31 81 LYS A C 1
ATOM 567 O O . LYS A 1 81 ? -16.825 3.646 7.166 1.00 79.31 81 LYS A O 1
ATOM 572 N N . ASP A 1 82 ? -14.611 3.258 7.271 1.00 79.06 82 ASP A N 1
ATOM 573 C CA . ASP A 1 82 ? -14.216 4.546 7.848 1.00 79.06 82 ASP A CA 1
ATOM 574 C C . ASP A 1 82 ? -13.814 5.585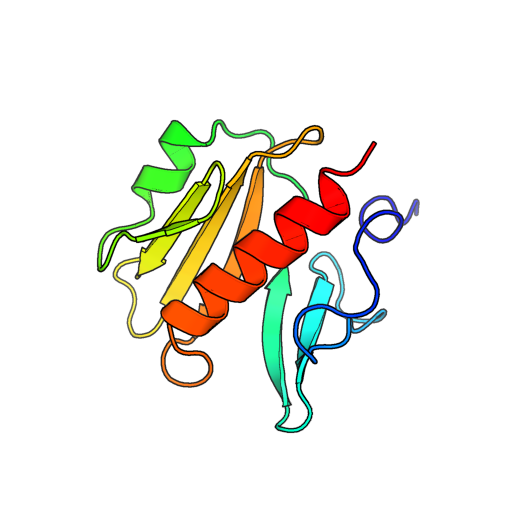 6.777 1.00 79.06 82 ASP A C 1
ATOM 576 O O . ASP A 1 82 ? -13.377 6.689 7.112 1.00 79.06 82 ASP A O 1
ATOM 580 N N . GLY A 1 83 ? -13.955 5.253 5.486 1.00 86.12 83 GLY A N 1
ATOM 581 C CA . GLY A 1 83 ? -13.573 6.089 4.344 1.00 86.12 83 GLY A CA 1
ATOM 582 C C . GLY A 1 83 ? -12.483 5.459 3.472 1.00 86.12 83 GLY A C 1
ATOM 583 O O . GLY A 1 83 ? -12.146 4.282 3.616 1.00 86.12 83 GLY A O 1
ATOM 584 N N . VAL A 1 84 ? -11.902 6.240 2.556 1.00 90.44 84 VAL A N 1
ATOM 585 C CA . VAL A 1 84 ? -10.911 5.714 1.600 1.00 90.44 84 VAL A CA 1
ATOM 586 C C . VAL A 1 84 ? -9.501 5.817 2.173 1.00 90.44 84 VAL A C 1
ATOM 588 O O . VAL A 1 84 ? -8.999 6.917 2.398 1.00 90.44 84 VAL A O 1
ATOM 591 N N . ILE A 1 85 ? -8.825 4.688 2.363 1.00 90.44 85 ILE A N 1
ATOM 592 C CA . ILE A 1 85 ? -7.418 4.658 2.775 1.00 90.44 85 ILE A CA 1
ATOM 593 C C . ILE A 1 85 ? -6.527 4.879 1.551 1.00 90.44 85 ILE A C 1
ATOM 595 O O . ILE A 1 85 ? -6.722 4.262 0.503 1.00 90.44 85 ILE A O 1
ATOM 599 N N . ASN A 1 86 ? -5.529 5.751 1.703 1.00 92.81 86 ASN A N 1
ATOM 600 C CA . ASN A 1 86 ? -4.450 5.941 0.737 1.00 92.81 86 ASN A CA 1
ATOM 601 C C . ASN A 1 86 ? -3.205 5.181 1.205 1.00 92.81 86 ASN A C 1
ATOM 603 O O . ASN A 1 86 ? -2.751 5.382 2.334 1.00 92.81 86 ASN A O 1
ATOM 607 N N . LEU A 1 87 ? -2.650 4.352 0.325 1.00 94.69 87 LEU A N 1
ATOM 608 C CA . LEU A 1 87 ? -1.333 3.760 0.491 1.00 94.69 87 LEU A CA 1
ATOM 609 C C . LEU A 1 87 ? -0.390 4.298 -0.577 1.00 94.69 87 LEU A C 1
ATOM 611 O O . LEU A 1 87 ? -0.775 4.412 -1.738 1.00 94.69 87 LEU A O 1
ATOM 615 N N . SER A 1 88 ? 0.858 4.564 -0.211 1.00 95.12 88 SER A N 1
ATOM 616 C CA . SER A 1 88 ? 1.863 5.096 -1.132 1.00 95.12 88 SER A CA 1
ATOM 617 C C . SER A 1 88 ? 3.225 4.453 -0.921 1.00 95.12 88 SER A C 1
ATOM 619 O O . SER A 1 88 ? 3.639 4.238 0.222 1.00 95.12 88 SER A O 1
ATOM 621 N N . SER A 1 89 ? 3.944 4.207 -2.013 1.00 95.69 89 SER A N 1
ATOM 622 C CA . SER A 1 89 ? 5.343 3.774 -1.987 1.00 95.69 89 SER A CA 1
ATOM 623 C C . SER A 1 89 ? 6.057 4.157 -3.292 1.00 95.69 89 SER A C 1
ATOM 625 O O . SER A 1 89 ? 5.465 4.794 -4.173 1.00 95.69 89 SER A O 1
ATOM 627 N N . THR A 1 90 ? 7.329 3.783 -3.411 1.00 94.62 90 THR A N 1
ATOM 628 C CA . THR A 1 90 ? 8.102 3.911 -4.647 1.00 94.62 90 THR A CA 1
ATOM 629 C C . THR A 1 90 ? 8.240 2.552 -5.337 1.00 94.62 90 THR A C 1
ATOM 631 O O . THR A 1 90 ? 8.535 1.553 -4.684 1.00 94.62 90 THR A O 1
ATOM 634 N N . SER A 1 91 ? 8.042 2.481 -6.658 1.00 93.06 91 SER A N 1
ATOM 635 C CA . SER A 1 91 ? 8.109 1.219 -7.412 1.00 93.06 91 SER A CA 1
ATOM 636 C C . SER A 1 91 ? 9.514 0.629 -7.504 1.00 93.06 91 SER A C 1
ATOM 638 O O . SER A 1 91 ? 9.662 -0.554 -7.802 1.00 93.06 91 SER A O 1
ATOM 640 N N . SER A 1 92 ? 10.544 1.440 -7.251 1.00 92.25 92 SER A N 1
ATOM 641 C CA . SER A 1 92 ? 11.935 0.996 -7.148 1.00 92.25 92 SER A CA 1
ATOM 642 C C . SER A 1 92 ? 12.226 0.266 -5.830 1.00 92.25 92 SER A C 1
ATOM 644 O O . SER A 1 92 ? 13.103 -0.597 -5.797 1.00 92.25 92 SER A O 1
ATOM 646 N N . GLU A 1 93 ? 11.480 0.551 -4.758 1.00 92.50 93 GLU A N 1
ATOM 647 C CA . GLU A 1 93 ? 11.604 -0.137 -3.467 1.00 92.50 93 GLU A CA 1
ATOM 648 C C . GLU A 1 93 ? 10.590 -1.279 -3.328 1.00 92.50 93 GLU A C 1
ATOM 650 O O . GLU A 1 93 ? 10.949 -2.409 -2.964 1.00 92.50 93 GLU A O 1
ATOM 655 N N . ILE A 1 94 ? 9.326 -0.983 -3.630 1.00 95.62 94 ILE A N 1
ATOM 656 C CA . ILE A 1 94 ? 8.174 -1.868 -3.484 1.00 95.62 94 ILE A CA 1
ATOM 657 C C . ILE A 1 94 ? 7.544 -2.098 -4.860 1.00 95.62 94 ILE A C 1
ATOM 659 O O . ILE A 1 94 ? 6.960 -1.177 -5.426 1.00 95.62 94 ILE A O 1
ATOM 663 N N . PRO A 1 95 ? 7.588 -3.328 -5.396 1.00 95.19 95 PRO A N 1
ATOM 664 C CA . PRO A 1 95 ? 6.850 -3.669 -6.605 1.00 95.19 95 PRO A CA 1
ATOM 665 C C . PRO A 1 95 ? 5.353 -3.375 -6.452 1.00 95.19 95 PRO A C 1
ATOM 667 O O . PRO A 1 95 ? 4.778 -3.572 -5.379 1.00 95.19 95 PRO A O 1
ATOM 670 N N . LEU A 1 96 ? 4.694 -2.963 -7.540 1.00 95.50 96 LEU A N 1
ATOM 671 C CA . LEU A 1 96 ? 3.255 -2.676 -7.527 1.00 95.50 96 LEU A CA 1
ATOM 672 C C . LEU A 1 96 ? 2.428 -3.869 -7.020 1.00 95.50 96 LEU A C 1
ATOM 674 O O . LEU A 1 96 ? 1.484 -3.679 -6.261 1.00 95.50 96 LEU A O 1
ATOM 678 N N . GLU A 1 97 ? 2.806 -5.093 -7.392 1.00 96.44 97 GLU A N 1
ATOM 679 C CA . GLU A 1 97 ? 2.172 -6.329 -6.914 1.00 96.44 97 GLU A CA 1
ATOM 680 C C . GLU A 1 97 ? 2.219 -6.471 -5.386 1.00 96.44 97 GLU A C 1
ATOM 682 O O . GLU A 1 97 ? 1.220 -6.835 -4.766 1.00 96.44 97 GLU A O 1
ATOM 687 N N . THR A 1 98 ? 3.341 -6.106 -4.761 1.00 96.44 98 THR A N 1
ATOM 688 C CA . THR A 1 98 ? 3.502 -6.130 -3.306 1.00 96.44 98 THR A CA 1
ATOM 689 C C . THR A 1 98 ? 2.625 -5.071 -2.654 1.00 96.44 98 THR A C 1
ATOM 691 O O . THR A 1 98 ? 1.988 -5.353 -1.641 1.00 96.44 98 THR A O 1
ATOM 694 N N . LEU A 1 99 ? 2.541 -3.872 -3.241 1.00 96.69 99 LEU A N 1
ATOM 695 C CA . LEU A 1 99 ? 1.664 -2.821 -2.727 1.00 96.69 99 LEU A CA 1
ATOM 696 C C . LEU A 1 99 ? 0.180 -3.214 -2.844 1.00 96.69 99 LEU A C 1
ATOM 698 O O . LEU A 1 99 ? -0.582 -2.986 -1.908 1.00 96.69 99 LEU A O 1
ATOM 702 N N . VAL A 1 100 ? -0.221 -3.852 -3.949 1.00 96.88 100 VAL A N 1
ATOM 703 C CA . VAL A 1 100 ? -1.578 -4.395 -4.145 1.00 96.88 100 VAL A CA 1
ATOM 704 C C . VAL A 1 100 ? -1.898 -5.457 -3.096 1.00 96.88 100 VAL A C 1
ATOM 706 O O . VAL A 1 100 ? -2.960 -5.403 -2.475 1.00 96.88 100 VAL A O 1
ATOM 709 N N . ALA A 1 101 ? -0.991 -6.410 -2.875 1.00 96.12 101 ALA A N 1
ATOM 710 C CA . ALA A 1 101 ? -1.179 -7.456 -1.876 1.00 96.12 101 ALA A CA 1
ATOM 711 C C . ALA A 1 101 ? -1.293 -6.862 -0.463 1.00 96.12 101 ALA A C 1
ATOM 713 O O . ALA A 1 101 ? -2.234 -7.178 0.263 1.00 96.12 101 ALA A O 1
ATOM 714 N N . PHE A 1 102 ? -0.407 -5.926 -0.116 1.00 95.81 102 PHE A N 1
ATOM 715 C CA . PHE A 1 102 ? -0.447 -5.233 1.168 1.00 95.81 102 PHE A CA 1
ATOM 716 C C . PHE A 1 102 ? -1.769 -4.478 1.360 1.00 95.81 102 PHE A C 1
ATOM 718 O O . PHE A 1 102 ? -2.374 -4.552 2.426 1.00 95.81 102 PHE A O 1
ATOM 725 N N . ALA A 1 103 ? -2.238 -3.772 0.328 1.00 94.50 103 ALA A N 1
ATOM 726 C CA . ALA A 1 103 ? -3.497 -3.038 0.360 1.00 94.50 103 ALA A CA 1
ATOM 727 C C . ALA A 1 103 ? -4.701 -3.965 0.604 1.00 94.50 103 ALA A C 1
ATOM 729 O O . ALA A 1 103 ? -5.583 -3.615 1.386 1.00 94.50 103 ALA A O 1
ATOM 730 N N . ASN A 1 104 ? -4.714 -5.155 -0.007 1.00 92.56 104 ASN A N 1
ATOM 731 C CA . ASN A 1 104 ? -5.752 -6.163 0.222 1.00 92.56 104 ASN A CA 1
ATOM 732 C C . ASN A 1 104 ? -5.751 -6.673 1.666 1.00 92.56 104 ASN A C 1
ATOM 734 O O . ASN A 1 104 ? -6.804 -6.708 2.299 1.00 92.56 104 ASN A O 1
ATOM 738 N N . GLU A 1 105 ? -4.581 -7.037 2.190 1.00 92.75 105 GLU A N 1
ATOM 739 C CA . GLU A 1 105 ? -4.440 -7.558 3.554 1.00 92.75 105 GLU A CA 1
ATOM 740 C C . GLU A 1 105 ? -4.775 -6.495 4.606 1.00 92.75 105 GLU A C 1
ATOM 742 O O . GLU A 1 105 ? -5.493 -6.766 5.570 1.00 92.75 105 GLU A O 1
ATOM 747 N N . LEU A 1 106 ? -4.322 -5.254 4.400 1.00 90.56 106 LEU A N 1
ATOM 748 C CA . LEU A 1 106 ? -4.667 -4.144 5.282 1.00 90.56 106 LEU A CA 1
ATOM 749 C C . LEU A 1 106 ? -6.177 -3.885 5.266 1.00 90.56 106 LEU A C 1
ATOM 751 O O . LEU A 1 106 ? -6.779 -3.760 6.330 1.00 90.56 106 LEU A O 1
ATOM 755 N N . ALA A 1 107 ? -6.787 -3.821 4.079 1.00 86.69 107 ALA A N 1
ATOM 756 C CA . ALA A 1 107 ? -8.222 -3.600 3.929 1.00 86.69 107 ALA A CA 1
ATOM 757 C C . ALA A 1 107 ? -9.048 -4.716 4.577 1.00 86.69 107 ALA A C 1
ATOM 759 O O . ALA A 1 107 ? -10.047 -4.427 5.233 1.00 86.69 107 ALA A O 1
ATOM 760 N N . ALA A 1 108 ? -8.610 -5.971 4.448 1.00 85.31 108 ALA A N 1
ATOM 761 C CA . ALA A 1 108 ? -9.221 -7.093 5.145 1.00 85.31 108 ALA A CA 1
ATOM 762 C C . ALA A 1 108 ? -9.132 -6.911 6.665 1.00 85.31 108 ALA A C 1
ATOM 764 O O . ALA A 1 108 ? -10.140 -7.074 7.337 1.00 85.31 108 ALA A O 1
ATOM 765 N N . ALA A 1 109 ? -7.975 -6.502 7.199 1.00 84.81 109 ALA A N 1
ATOM 766 C CA . ALA A 1 109 ? -7.759 -6.327 8.636 1.00 84.81 109 ALA A CA 1
ATOM 767 C C . ALA A 1 109 ? -8.533 -5.147 9.258 1.00 84.81 109 ALA A C 1
ATOM 769 O O . ALA A 1 109 ? -8.959 -5.240 10.407 1.00 84.81 109 ALA A O 1
ATOM 770 N N . VAL A 1 110 ? -8.726 -4.045 8.526 1.00 80.12 110 VAL A N 1
ATOM 771 C CA . VAL A 1 110 ? -9.523 -2.893 9.003 1.00 80.12 110 VAL A CA 1
ATOM 772 C C . VAL A 1 110 ? -11.019 -3.044 8.711 1.00 80.12 110 VAL A C 1
ATOM 774 O O . VAL A 1 110 ? -11.844 -2.393 9.351 1.00 80.12 110 VAL A O 1
ATOM 777 N N . GLY A 1 111 ? -11.365 -3.889 7.735 1.00 62.41 111 GLY A N 1
ATOM 778 C CA . GLY A 1 111 ? -12.729 -4.222 7.331 1.00 62.41 111 GLY A CA 1
ATOM 779 C C . GLY A 1 111 ? -13.361 -5.372 8.118 1.00 62.41 111 GLY A C 1
ATOM 780 O O . GLY A 1 111 ? -14.504 -5.719 7.827 1.00 62.41 111 GLY A O 1
ATOM 781 N N . VAL A 1 112 ? -12.655 -5.963 9.091 1.00 42.38 112 VAL A N 1
ATOM 782 C CA . VAL A 1 112 ? -13.255 -6.921 10.029 1.00 42.38 112 VAL A CA 1
ATOM 783 C C . VAL A 1 112 ? -14.083 -6.151 11.062 1.00 42.38 112 VAL A C 1
ATOM 785 O O . VAL A 1 112 ? -13.544 -5.376 11.856 1.00 42.38 112 VAL A O 1
ATOM 788 N N . GLU A 1 113 ? -15.393 -6.379 11.049 1.00 36.97 113 GLU A N 1
ATOM 789 C CA . GLU A 1 113 ? -16.276 -6.246 12.215 1.00 36.97 113 GLU A CA 1
ATOM 790 C C . GLU A 1 113 ? -16.827 -7.622 12.580 1.00 36.97 113 GLU A C 1
ATOM 792 O O . GLU A 1 113 ? -17.192 -8.373 11.645 1.00 36.97 113 GLU A O 1
#

Secondary structure (DSSP, 8-state):
----STTSS-SEETTEEEETTSTTSEEEE-TT--EEEEPPPBSS-HHHHHTT--EEEEEETTEEEEE-SSTTEEEEEEEETTEEEEEEEETTTS-HHHHHHHHHHHHHHHS--

Radius of gyration: 13.02 Å; chains: 1; bounding box: 31×25×36 Å

Sequence (113 aa):
MKSGAAKSLPATVMGFTADAGSGPAVLYKDANHKMIGVGAPLSSPLASLVEYIKKDKTRAGTGWCGGTGATDSIVCYVDTKDGVINLSSTSSEIPLETLVAFANELAAAVGVE

Organism: NCBI:txid2676122

pLDDT: mean 85.86, std 15.59, range [32.44, 97.69]